Protein AF-A0A3A8MA27-F1 (afdb_monomer_lite)

Secondary structure (DSSP, 8-state):
--HHHHHHHHHT--HHHHHHHHHHHHHHHHHHHHHHT-HHHHHHHHHH-TTHHHHHHHHHHHS---S-SSS--

pLDDT: mean 70.36, std 12.56, range [40.59, 85.25]

InterPro domains:
  IPR021302 Protein of unknown function DUF2780, VcgC/VcgE [PF11075] (2-60)

Structure (mmCIF, N/CA/C/O backbone):
data_AF-A0A3A8MA27-F1
#
_entry.id   AF-A0A3A8MA27-F1
#
loop_
_atom_site.group_PDB
_atom_site.id
_atom_site.type_symbol
_atom_site.label_atom_id
_atom_site.label_alt_id
_atom_site.label_comp_id
_atom_site.label_asym_id
_atom_site.label_entity_id
_atom_site.label_seq_id
_atom_site.pdbx_PDB_ins_code
_atom_site.Cartn_x
_atom_site.Cartn_y
_atom_site.Cartn_z
_atom_site.occupancy
_atom_site.B_iso_or_equiv
_atom_site.auth_seq_id
_atom_site.auth_comp_id
_atom_site.auth_asym_id
_atom_site.auth_atom_id
_atom_site.pdbx_PDB_model_num
ATOM 1 N N . MET A 1 1 ? -2.355 0.917 -18.868 1.00 45.69 1 MET A N 1
ATOM 2 C CA . MET A 1 1 ? -1.308 1.948 -18.701 1.00 45.69 1 MET A CA 1
ATOM 3 C C . MET A 1 1 ? -1.093 2.073 -17.212 1.00 45.69 1 MET A C 1
ATOM 5 O O . MET A 1 1 ? -1.984 2.561 -16.533 1.00 45.69 1 MET A O 1
ATOM 9 N N . ASP A 1 2 ? -0.002 1.507 -16.713 1.00 72.44 2 ASP A N 1
ATOM 10 C CA . ASP A 1 2 ? 0.192 1.274 -15.284 1.00 72.44 2 ASP A CA 1
ATOM 11 C C . ASP A 1 2 ? 0.813 2.479 -14.584 1.00 72.44 2 ASP A C 1
ATOM 13 O O . ASP A 1 2 ? 1.865 2.974 -14.994 1.00 72.44 2 ASP A O 1
ATOM 17 N N . LEU A 1 3 ? 0.178 2.914 -13.495 1.00 61.53 3 LEU A N 1
ATOM 18 C CA . LEU A 1 3 ? 0.647 4.008 -12.644 1.00 61.53 3 LEU A CA 1
ATOM 19 C C . LEU A 1 3 ? 2.049 3.705 -12.087 1.00 61.53 3 LEU A C 1
ATOM 21 O O . LEU A 1 3 ? 2.901 4.583 -12.033 1.00 61.53 3 LEU A O 1
ATOM 25 N N . ILE A 1 4 ? 2.300 2.433 -11.757 1.00 64.94 4 ILE A N 1
ATOM 26 C CA . ILE A 1 4 ? 3.594 1.897 -11.314 1.00 64.94 4 ILE A CA 1
ATOM 27 C C . ILE A 1 4 ? 4.670 2.075 -12.396 1.00 64.94 4 ILE A C 1
ATOM 29 O O . ILE A 1 4 ? 5.794 2.458 -12.085 1.00 64.94 4 ILE A O 1
ATOM 33 N N . GLY A 1 5 ? 4.325 1.852 -13.669 1.00 65.06 5 GLY A N 1
ATOM 34 C CA . GLY A 1 5 ? 5.244 2.019 -14.796 1.00 65.06 5 GLY A CA 1
ATOM 35 C C . GLY A 1 5 ? 5.621 3.481 -15.038 1.00 65.06 5 GLY A C 1
ATOM 36 O O . GLY A 1 5 ? 6.784 3.780 -15.295 1.00 65.06 5 GLY A O 1
ATOM 37 N N . GLN A 1 6 ? 4.668 4.407 -14.884 1.00 70.50 6 GLN A N 1
ATOM 38 C CA . GLN A 1 6 ? 4.959 5.842 -14.968 1.00 70.50 6 GLN A CA 1
ATOM 39 C C . GLN A 1 6 ? 5.757 6.339 -13.759 1.00 70.50 6 GLN A C 1
ATOM 41 O O . GLN A 1 6 ? 6.712 7.088 -13.945 1.00 70.50 6 GLN A O 1
ATOM 46 N N . LEU A 1 7 ? 5.440 5.878 -12.543 1.00 64.75 7 LEU A N 1
ATOM 47 C CA . LEU A 1 7 ? 6.214 6.202 -11.340 1.00 64.75 7 LEU A CA 1
ATOM 48 C C . LEU A 1 7 ? 7.658 5.699 -11.457 1.00 64.75 7 LEU A C 1
ATOM 50 O O . LEU A 1 7 ? 8.594 6.434 -11.165 1.00 64.75 7 LEU A O 1
ATOM 54 N N . SER A 1 8 ? 7.834 4.469 -11.942 1.00 66.88 8 SER A N 1
ATOM 55 C CA . SER A 1 8 ? 9.141 3.859 -12.188 1.00 66.88 8 SER A CA 1
ATOM 56 C C . SER A 1 8 ? 9.962 4.660 -13.200 1.00 66.88 8 SER A C 1
ATOM 58 O O . SER A 1 8 ? 11.122 4.977 -12.944 1.00 66.88 8 SER A O 1
ATOM 60 N N . GLN A 1 9 ? 9.349 5.082 -14.309 1.00 70.38 9 GLN A N 1
ATOM 61 C CA . GLN A 1 9 ? 10.030 5.885 -15.325 1.00 70.38 9 GLN A CA 1
ATOM 62 C C . GLN A 1 9 ? 10.307 7.330 -14.889 1.00 70.38 9 GLN A C 1
ATOM 64 O O . GLN A 1 9 ? 11.324 7.891 -15.288 1.00 70.38 9 GLN A O 1
ATOM 69 N N . GLN A 1 10 ? 9.432 7.944 -14.088 1.00 68.56 10 GLN A N 1
ATOM 70 C CA . GLN A 1 10 ? 9.599 9.332 -13.641 1.00 68.56 10 GLN A CA 1
ATOM 71 C C . GLN A 1 10 ? 10.552 9.472 -12.453 1.00 68.56 10 GLN A C 1
ATOM 73 O O . GLN A 1 10 ? 11.269 10.466 -12.373 1.00 68.56 10 GLN A O 1
ATOM 78 N N . LEU A 1 11 ? 10.568 8.501 -11.537 1.00 68.56 11 LEU A N 1
ATOM 79 C CA . LEU A 1 11 ? 11.457 8.508 -10.373 1.00 68.56 11 LEU A CA 1
ATOM 80 C C . LEU A 1 11 ? 12.729 7.670 -10.577 1.00 68.56 11 LEU A C 1
ATOM 82 O O . LEU A 1 11 ? 13.598 7.684 -9.711 1.00 68.56 11 LEU A O 1
ATOM 86 N N . GLY A 1 12 ? 12.863 6.963 -11.705 1.00 65.56 12 GLY A N 1
ATOM 87 C CA . GLY A 1 12 ? 14.018 6.103 -11.989 1.00 65.56 12 GLY A CA 1
ATOM 88 C C . GLY A 1 12 ? 14.139 4.921 -11.024 1.00 65.56 12 GLY A C 1
ATOM 89 O O . GLY A 1 12 ? 15.235 4.420 -10.795 1.00 65.56 12 GLY A O 1
ATOM 90 N N . VAL A 1 13 ? 13.024 4.516 -10.421 1.00 66.12 13 VAL A N 1
ATOM 91 C CA . VAL A 1 13 ? 12.955 3.454 -9.416 1.00 66.12 13 VAL A CA 1
ATOM 92 C C . VAL A 1 13 ? 12.415 2.179 -10.038 1.00 66.12 13 VAL A C 1
ATOM 94 O O . VAL A 1 13 ? 11.488 2.224 -10.843 1.00 66.12 13 VAL A O 1
ATOM 97 N N . ASP A 1 14 ? 12.972 1.030 -9.666 1.00 69.69 14 ASP A N 1
ATOM 98 C CA . ASP A 1 14 ? 12.500 -0.270 -10.143 1.00 69.69 14 ASP A CA 1
ATOM 99 C C . ASP A 1 14 ? 11.011 -0.476 -9.827 1.00 69.69 14 ASP A C 1
ATOM 101 O O . ASP A 1 14 ? 10.496 0.022 -8.821 1.00 69.69 14 ASP A O 1
ATOM 105 N N . GLY A 1 15 ? 10.304 -1.238 -10.670 1.00 67.06 15 GLY A N 1
ATOM 106 C CA . GLY A 1 15 ? 8.868 -1.509 -10.497 1.00 67.06 15 GLY A CA 1
ATOM 107 C C . GLY A 1 15 ? 8.531 -2.042 -9.099 1.00 67.06 15 GLY A C 1
ATOM 108 O O . GLY A 1 15 ? 7.521 -1.665 -8.514 1.00 67.06 15 GLY A O 1
ATOM 109 N N . THR A 1 16 ? 9.443 -2.814 -8.510 1.00 73.00 16 THR A N 1
ATOM 110 C CA . THR A 1 16 ? 9.376 -3.315 -7.133 1.00 73.00 16 THR A CA 1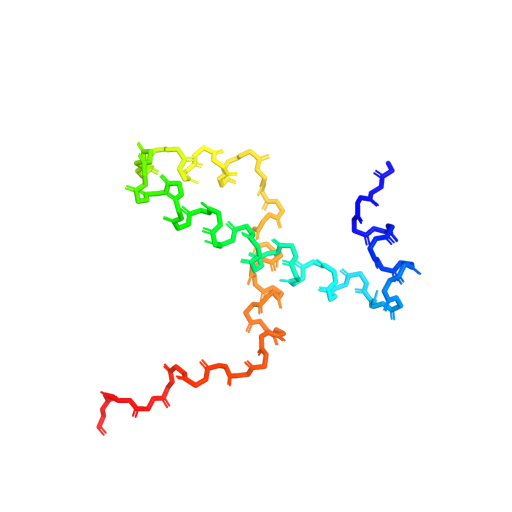
ATOM 111 C C . THR A 1 16 ? 9.398 -2.183 -6.094 1.00 73.00 16 THR A C 1
ATOM 113 O O . THR A 1 16 ? 8.706 -2.252 -5.087 1.00 73.00 16 THR A O 1
ATOM 116 N N . GLN A 1 17 ? 10.158 -1.109 -6.322 1.00 74.19 17 GLN A N 1
ATOM 117 C CA . GLN A 1 17 ? 10.190 0.068 -5.444 1.00 74.19 17 GLN A CA 1
ATOM 118 C C . GLN A 1 17 ? 8.930 0.919 -5.548 1.00 74.19 17 GLN A C 1
ATOM 120 O O . GLN A 1 17 ? 8.379 1.353 -4.537 1.00 74.19 17 GLN A O 1
ATOM 125 N N . ALA A 1 18 ? 8.429 1.110 -6.767 1.00 74.62 18 ALA A N 1
ATOM 126 C CA . ALA A 1 18 ? 7.150 1.771 -6.986 1.00 74.62 18 ALA A CA 1
ATOM 127 C C . ALA A 1 18 ? 5.992 0.992 -6.327 1.00 74.62 18 ALA A C 1
ATOM 129 O O . ALA A 1 18 ? 5.101 1.603 -5.735 1.00 74.62 18 ALA A O 1
ATOM 130 N N . GLN A 1 19 ? 6.043 -0.345 -6.343 1.00 78.75 19 GLN A N 1
ATOM 131 C CA . GLN A 1 19 ? 5.110 -1.201 -5.604 1.00 78.75 19 GLN A CA 1
ATOM 132 C C . GLN A 1 19 ? 5.233 -1.017 -4.087 1.00 78.75 19 GLN A C 1
ATOM 134 O O . GLN A 1 19 ? 4.216 -0.852 -3.418 1.00 78.75 19 GLN A O 1
ATOM 139 N N . GLY A 1 20 ? 6.447 -0.957 -3.533 1.00 78.31 20 GLY A N 1
ATOM 140 C CA . GLY A 1 20 ? 6.650 -0.671 -2.108 1.00 78.31 20 GLY A CA 1
ATOM 141 C C . GLY A 1 20 ? 6.117 0.704 -1.676 1.00 78.31 20 GLY A C 1
ATOM 142 O O . GLY A 1 20 ? 5.488 0.839 -0.622 1.00 78.31 20 GLY A O 1
ATOM 143 N N . LEU A 1 21 ? 6.284 1.733 -2.511 1.00 79.12 21 LEU A N 1
ATOM 144 C CA . LEU A 1 21 ? 5.717 3.064 -2.265 1.00 79.12 21 LEU A CA 1
ATOM 145 C C . LEU A 1 21 ? 4.183 3.051 -2.310 1.00 79.12 21 LEU A C 1
ATOM 147 O O . LEU A 1 21 ? 3.536 3.591 -1.409 1.00 79.12 21 LEU A O 1
ATOM 151 N N . ALA A 1 22 ? 3.599 2.390 -3.313 1.00 78.56 22 ALA A N 1
ATOM 152 C CA . ALA A 1 22 ? 2.153 2.224 -3.426 1.00 78.56 22 ALA A CA 1
ATOM 153 C C . ALA A 1 22 ? 1.575 1.455 -2.227 1.00 78.56 22 ALA A C 1
ATOM 155 O O . ALA A 1 22 ? 0.583 1.888 -1.643 1.00 78.56 22 ALA A O 1
ATOM 156 N N . GLY A 1 23 ? 2.229 0.371 -1.798 1.00 81.25 23 GLY A N 1
ATOM 157 C CA . GLY A 1 23 ? 1.847 -0.400 -0.613 1.00 81.25 23 GLY A CA 1
ATOM 158 C C . GLY A 1 23 ? 1.907 0.418 0.681 1.00 81.25 23 GLY A C 1
ATOM 159 O O . GLY A 1 23 ? 1.008 0.315 1.514 1.00 81.25 23 GLY A O 1
ATOM 160 N N . SER A 1 24 ? 2.912 1.286 0.833 1.00 80.62 24 SER A N 1
ATOM 161 C CA . SER A 1 24 ? 3.062 2.159 2.010 1.00 80.62 24 SER A CA 1
ATOM 162 C C . SER A 1 24 ? 1.971 3.232 2.081 1.00 80.62 24 SER A C 1
ATOM 164 O O . SER A 1 24 ? 1.354 3.431 3.130 1.00 80.62 24 SER A O 1
ATOM 166 N N . LEU A 1 25 ? 1.691 3.893 0.952 1.00 81.38 25 LEU A N 1
ATOM 167 C CA . LEU A 1 25 ? 0.608 4.872 0.831 1.00 81.38 25 LEU A CA 1
ATOM 168 C C . LEU A 1 25 ? -0.751 4.222 1.088 1.00 81.38 25 LEU A C 1
ATOM 170 O O . LEU A 1 25 ? -1.563 4.757 1.839 1.00 81.38 25 LEU A O 1
ATOM 174 N N . LEU A 1 26 ? -0.984 3.039 0.524 1.00 78.62 26 LEU A N 1
ATOM 175 C CA . LEU A 1 26 ? -2.231 2.310 0.719 1.00 78.62 26 LEU A CA 1
ATOM 176 C C . LEU A 1 26 ? -2.412 1.846 2.160 1.00 78.62 26 LEU A C 1
ATOM 178 O O . LEU A 1 26 ? -3.523 1.937 2.661 1.00 78.62 26 LEU A O 1
ATOM 182 N N . LYS A 1 27 ? -1.346 1.447 2.863 1.00 81.25 27 LYS A N 1
ATOM 183 C CA . LYS A 1 27 ? -1.404 1.139 4.300 1.00 81.25 27 LYS A CA 1
ATOM 184 C C . LYS A 1 27 ? -1.792 2.367 5.132 1.00 81.25 27 LYS A C 1
ATOM 186 O O . LYS A 1 27 ? -2.589 2.251 6.060 1.00 81.25 27 LYS A O 1
ATOM 191 N N . MET A 1 28 ? -1.279 3.548 4.780 1.00 82.62 28 MET A N 1
ATOM 192 C CA . MET A 1 28 ? -1.665 4.812 5.421 1.00 82.62 28 MET A CA 1
ATOM 193 C C . MET A 1 28 ? -3.133 5.164 5.144 1.00 82.62 28 MET A C 1
ATOM 195 O O . MET A 1 28 ? -3.861 5.558 6.058 1.00 82.62 28 MET A O 1
ATOM 199 N N . VAL A 1 29 ? -3.593 4.971 3.905 1.00 83.31 29 VAL A N 1
ATOM 200 C CA . VAL A 1 29 ? -5.001 5.167 3.540 1.00 83.31 29 VAL A CA 1
ATOM 201 C C . VAL A 1 29 ? -5.889 4.138 4.239 1.00 83.31 29 VAL A C 1
ATOM 203 O O . VAL A 1 29 ? -6.894 4.536 4.809 1.00 83.31 29 VAL A O 1
ATOM 206 N N . GLN A 1 30 ? -5.515 2.856 4.291 1.00 80.50 30 GLN A N 1
ATOM 207 C CA . GLN A 1 30 ? -6.244 1.813 5.023 1.00 80.50 30 GLN A CA 1
ATOM 208 C C . GLN A 1 30 ? -6.352 2.150 6.509 1.00 80.50 30 GLN A C 1
ATOM 210 O O . GLN A 1 30 ? -7.446 2.058 7.052 1.00 80.50 30 GLN A O 1
ATOM 215 N N . GLY A 1 31 ? -5.267 2.592 7.155 1.00 82.12 31 GLY A N 1
ATOM 216 C CA . GLY A 1 31 ? -5.301 3.028 8.554 1.00 82.12 31 GLY A CA 1
ATOM 217 C C . GLY A 1 31 ? -6.229 4.227 8.763 1.00 82.12 31 GLY A C 1
ATOM 218 O O . GLY A 1 31 ? -7.069 4.217 9.658 1.00 82.12 31 GLY A O 1
ATOM 219 N N . THR A 1 32 ? -6.162 5.217 7.870 1.00 85.25 32 THR A N 1
ATOM 220 C CA . THR A 1 32 ? -7.035 6.402 7.918 1.00 85.25 32 THR A CA 1
ATOM 221 C C . THR A 1 32 ? -8.503 6.048 7.662 1.00 85.25 32 THR A C 1
ATOM 22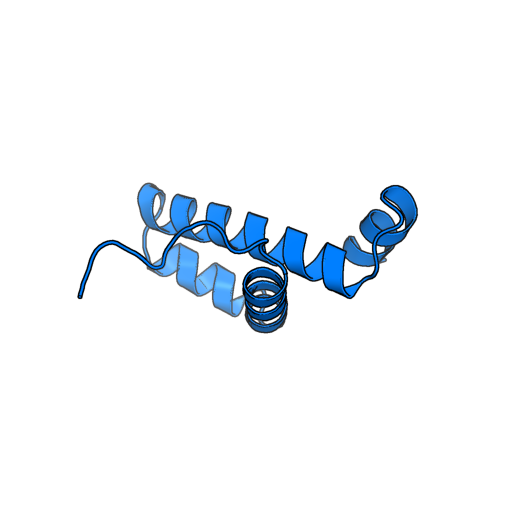3 O O . THR A 1 32 ? -9.396 6.576 8.318 1.00 85.25 32 THR A O 1
ATOM 226 N N . VAL A 1 33 ? -8.776 5.148 6.717 1.00 84.31 33 VAL A N 1
ATOM 227 C CA . VAL A 1 33 ? -10.124 4.670 6.380 1.00 84.31 33 VAL A CA 1
ATOM 228 C C . VAL A 1 33 ? -10.679 3.816 7.513 1.00 84.31 33 VAL A C 1
ATOM 230 O O . VAL A 1 33 ? -11.832 3.990 7.892 1.00 84.31 33 VAL A O 1
ATOM 233 N N . GLN A 1 34 ? -9.869 2.947 8.111 1.00 80.94 34 GLN A N 1
ATOM 234 C CA . GLN A 1 34 ? -10.256 2.166 9.280 1.00 80.94 34 GLN A CA 1
ATOM 235 C C . GLN A 1 34 ? -10.612 3.070 10.467 1.00 80.94 34 GLN A C 1
ATOM 237 O O . GLN A 1 34 ? -11.595 2.800 11.152 1.00 80.94 34 GLN A O 1
ATOM 242 N N . GLU A 1 35 ? -9.851 4.146 10.682 1.00 83.12 35 GLU A N 1
ATOM 243 C CA . GLU A 1 35 ? -10.074 5.103 11.769 1.00 83.12 35 GLU A CA 1
ATOM 244 C C . GLU A 1 35 ? -11.287 6.018 11.520 1.00 83.12 35 GLU A C 1
ATOM 246 O O . GLU A 1 35 ? -12.073 6.262 12.433 1.00 83.12 35 GLU A O 1
ATOM 251 N N . LYS A 1 36 ? -11.465 6.525 10.290 1.00 82.69 36 LYS A N 1
ATOM 252 C CA . LYS A 1 36 ? -12.498 7.530 9.967 1.00 82.69 36 LYS A CA 1
ATOM 253 C C . LYS A 1 3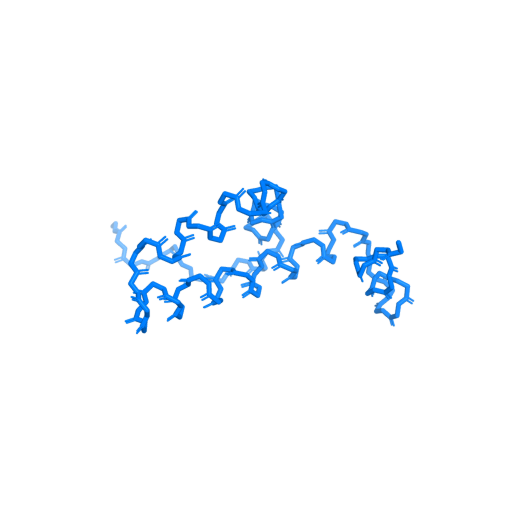6 ? -13.805 6.966 9.423 1.00 82.69 36 LYS A C 1
ATOM 255 O O . LYS A 1 36 ? -14.849 7.579 9.620 1.00 82.69 36 LYS A O 1
ATOM 260 N N . VAL A 1 37 ? -13.748 5.863 8.686 1.00 83.81 37 VAL A N 1
ATOM 261 C CA . VAL A 1 37 ? -14.904 5.262 8.000 1.00 83.81 37 VAL A CA 1
ATOM 262 C C . VAL A 1 37 ? -15.328 3.977 8.699 1.00 83.81 37 VAL A C 1
ATOM 264 O O . VAL A 1 37 ? -16.517 3.716 8.852 1.00 83.81 37 VAL A O 1
ATOM 267 N N . GLY A 1 38 ? -14.354 3.192 9.150 1.00 81.69 38 GLY A N 1
ATOM 268 C CA . GLY A 1 38 ? -14.573 1.959 9.887 1.00 81.69 38 GLY A CA 1
ATOM 269 C C . GLY A 1 38 ? -13.923 0.739 9.229 1.00 81.69 38 GLY A C 1
ATOM 270 O O . GLY A 1 38 ? -13.495 0.777 8.069 1.00 81.69 38 GLY A O 1
ATOM 271 N N . PRO A 1 39 ? -13.847 -0.376 9.973 1.00 77.00 39 PRO A N 1
ATOM 272 C CA . PRO A 1 39 ? -13.102 -1.569 9.573 1.00 77.00 39 PRO A CA 1
ATOM 273 C C . PRO A 1 39 ? -13.642 -2.241 8.301 1.00 77.00 39 PRO A C 1
ATOM 275 O O . PRO A 1 39 ? -12.870 -2.847 7.559 1.00 77.00 39 PRO A O 1
ATOM 278 N N . ASP A 1 40 ? -14.935 -2.108 8.001 1.00 82.56 40 ASP A N 1
ATOM 279 C CA . ASP A 1 40 ? -15.539 -2.677 6.790 1.00 82.56 40 ASP A CA 1
ATOM 280 C C . ASP A 1 40 ? -15.083 -1.982 5.502 1.00 82.56 40 ASP A C 1
ATOM 282 O O . ASP A 1 40 ? -14.896 -2.636 4.477 1.00 82.56 40 ASP A O 1
ATOM 286 N N . ALA A 1 41 ? -14.832 -0.671 5.540 1.00 80.25 41 ALA A N 1
ATOM 287 C CA . ALA A 1 41 ? -14.311 0.057 4.385 1.00 80.25 41 ALA A CA 1
ATOM 288 C C . ALA A 1 41 ? -12.854 -0.332 4.088 1.00 80.25 41 ALA A C 1
ATOM 290 O O . ALA A 1 41 ? -12.490 -0.533 2.930 1.00 80.25 41 ALA A O 1
ATOM 291 N N . ALA A 1 42 ? -12.043 -0.536 5.130 1.00 75.06 42 ALA A N 1
ATOM 292 C CA . ALA A 1 42 ? -10.674 -1.026 4.980 1.00 75.06 42 ALA A CA 1
ATOM 293 C C . ALA A 1 42 ? -10.622 -2.444 4.375 1.00 75.06 42 ALA A C 1
ATOM 295 O O . ALA A 1 42 ? -9.761 -2.722 3.537 1.00 75.06 42 ALA A O 1
ATOM 296 N N . ARG A 1 43 ? -11.573 -3.322 4.736 1.00 78.69 43 ARG A N 1
ATOM 297 C CA . ARG A 1 43 ? -11.713 -4.662 4.134 1.00 78.69 43 ARG A CA 1
ATOM 298 C C . ARG A 1 43 ? -12.179 -4.626 2.683 1.00 78.69 43 ARG A C 1
ATOM 300 O O . ARG A 1 43 ? -11.685 -5.406 1.880 1.00 78.69 43 ARG A O 1
ATOM 307 N N . GLN A 1 44 ? -13.091 -3.724 2.329 1.00 80.00 44 GLN A N 1
ATOM 308 C CA . GLN A 1 44 ? -13.498 -3.551 0.931 1.00 80.00 44 GLN A CA 1
ATOM 309 C C . GLN A 1 44 ? -12.346 -3.050 0.060 1.00 80.00 44 GLN A C 1
ATOM 311 O O . GLN A 1 44 ? -12.210 -3.492 -1.076 1.00 80.00 44 GLN A O 1
ATOM 316 N N . MET A 1 45 ? -11.482 -2.182 0.595 1.00 74.75 45 MET A N 1
ATOM 317 C CA . MET A 1 45 ? -10.256 -1.794 -0.103 1.00 74.75 45 MET A CA 1
ATOM 318 C C . MET A 1 45 ? -9.341 -2.998 -0.342 1.00 74.75 45 MET A C 1
ATOM 320 O O . MET A 1 45 ? -8.844 -3.158 -1.452 1.00 74.75 45 MET A O 1
ATOM 324 N N . ASP A 1 46 ? -9.162 -3.856 0.665 1.00 73.19 46 ASP A N 1
ATOM 325 C CA . ASP A 1 46 ? -8.359 -5.084 0.562 1.00 73.19 46 ASP A CA 1
ATOM 326 C C . ASP A 1 46 ? -8.884 -6.027 -0.534 1.00 73.19 46 ASP A C 1
ATOM 328 O O . ASP A 1 46 ? -8.127 -6.537 -1.355 1.00 73.19 46 ASP A O 1
ATOM 332 N N . GLN A 1 47 ? -10.209 -6.172 -0.616 1.00 77.50 47 GLN A N 1
ATOM 333 C CA . GLN A 1 47 ? -10.873 -6.978 -1.643 1.00 77.50 47 GLN A CA 1
ATOM 334 C C . GLN A 1 47 ? -10.829 -6.349 -3.040 1.00 77.50 47 GLN A C 1
ATOM 336 O O . GLN A 1 47 ? -10.792 -7.071 -4.035 1.00 77.50 47 GLN A O 1
ATOM 341 N N . ALA A 1 48 ? -10.852 -5.018 -3.129 1.00 78.50 48 ALA A N 1
ATOM 342 C CA . ALA A 1 48 ? -10.823 -4.298 -4.399 1.00 78.50 48 ALA A CA 1
ATOM 343 C C . ALA A 1 48 ? -9.432 -4.298 -5.048 1.00 78.50 48 ALA A C 1
ATOM 345 O O . ALA A 1 48 ? -9.331 -4.139 -6.263 1.00 78.50 48 ALA A O 1
ATOM 346 N N . ILE A 1 49 ? -8.369 -4.465 -4.257 1.00 74.25 49 ILE A N 1
ATOM 347 C CA . ILE A 1 49 ? -6.989 -4.445 -4.747 1.00 74.25 49 ILE A CA 1
ATOM 348 C C . ILE A 1 49 ? -6.243 -5.671 -4.191 1.00 74.25 49 ILE A C 1
ATOM 350 O O . ILE A 1 49 ? -5.433 -5.529 -3.281 1.00 74.25 49 ILE A O 1
ATOM 354 N N . PRO A 1 50 ? -6.465 -6.886 -4.725 1.00 67.12 50 PRO A N 1
ATOM 355 C CA . PRO A 1 50 ? -5.785 -8.100 -4.251 1.00 67.12 50 PRO A CA 1
ATOM 356 C C . PRO A 1 50 ? -4.253 -8.032 -4.401 1.00 67.12 50 PRO A C 1
ATOM 358 O O . PRO A 1 50 ? -3.511 -8.624 -3.620 1.00 67.12 50 PRO A O 1
ATOM 361 N N . GLU A 1 51 ? -3.759 -7.242 -5.358 1.00 74.56 51 GLU A N 1
ATOM 362 C CA . GLU A 1 51 ? -2.331 -6.964 -5.554 1.00 74.56 51 GLU A CA 1
ATOM 363 C C . GLU A 1 51 ? -1.721 -6.116 -4.417 1.00 74.56 51 GLU A C 1
ATOM 365 O O . GLU A 1 51 ? -0.497 -6.106 -4.252 1.00 74.56 51 GLU A O 1
ATOM 370 N N . MET A 1 52 ? -2.544 -5.475 -3.565 1.00 72.75 52 MET A N 1
ATOM 371 C CA . MET A 1 52 ? -2.062 -4.737 -2.389 1.00 72.75 52 MET A CA 1
ATOM 372 C C . MET A 1 52 ? -1.279 -5.615 -1.433 1.00 72.75 52 MET A C 1
ATOM 374 O O . MET A 1 52 ? -0.332 -5.120 -0.834 1.00 72.75 52 MET A O 1
ATOM 378 N N . GLN A 1 53 ? -1.662 -6.879 -1.245 1.00 73.69 53 GLN A N 1
ATOM 379 C CA . GLN A 1 53 ? -0.932 -7.759 -0.332 1.00 73.69 53 GLN A CA 1
ATOM 380 C C . G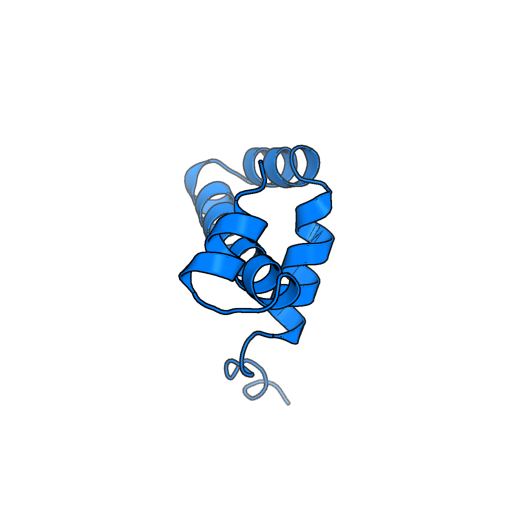LN A 1 53 ? 0.524 -7.921 -0.772 1.00 73.69 53 GLN A C 1
ATOM 382 O O . GLN A 1 53 ? 1.430 -7.819 0.057 1.00 73.69 53 GLN A O 1
ATOM 387 N N . GLY A 1 54 ? 0.744 -8.090 -2.079 1.00 78.06 54 GLY A N 1
ATOM 388 C CA . GLY A 1 54 ? 2.080 -8.148 -2.661 1.00 78.06 54 GLY A CA 1
ATOM 389 C C . GLY A 1 54 ? 2.828 -6.836 -2.456 1.00 78.06 54 GLY A C 1
ATOM 390 O O . GLY A 1 54 ? 3.943 -6.836 -1.950 1.00 78.06 54 GLY A O 1
ATOM 391 N N . TRP A 1 55 ? 2.188 -5.703 -2.743 1.00 79.44 55 TRP A N 1
ATOM 392 C CA . TRP A 1 55 ? 2.810 -4.383 -2.603 1.00 79.44 55 TRP A CA 1
ATOM 393 C C . TRP A 1 55 ? 3.103 -3.998 -1.154 1.00 79.44 55 TRP A C 1
ATOM 395 O O . TRP A 1 55 ? 4.127 -3.382 -0.889 1.00 79.44 55 TRP A O 1
ATOM 405 N N . GLN A 1 56 ? 2.253 -4.379 -0.199 1.00 73.75 56 GLN A N 1
ATOM 406 C CA . GLN A 1 56 ? 2.486 -4.184 1.233 1.00 73.75 56 GLN A CA 1
ATOM 407 C C . GLN A 1 56 ? 3.610 -5.084 1.755 1.00 73.75 56 GLN A C 1
ATOM 409 O O . GLN A 1 56 ? 4.386 -4.651 2.604 1.00 73.75 56 GLN A O 1
ATOM 414 N N . GLN A 1 57 ? 3.737 -6.311 1.244 1.00 77.44 57 GLN A N 1
ATOM 415 C CA . GLN A 1 57 ? 4.895 -7.159 1.534 1.00 77.44 57 GLN A CA 1
ATOM 416 C C . GLN A 1 57 ? 6.178 -6.556 0.967 1.00 77.44 57 GLN A C 1
ATOM 418 O O . GLN A 1 57 ? 7.186 -6.493 1.667 1.00 77.44 57 GLN A O 1
ATOM 423 N N . THR A 1 58 ? 6.137 -6.048 -0.266 1.00 75.69 58 THR A N 1
ATOM 424 C CA . THR A 1 58 ? 7.265 -5.338 -0.871 1.00 75.69 58 THR A CA 1
ATOM 425 C C . THR A 1 58 ? 7.601 -4.063 -0.099 1.00 75.69 58 THR A C 1
ATOM 427 O O . THR A 1 58 ? 8.770 -3.799 0.158 1.00 75.69 58 THR A O 1
ATOM 430 N N . ALA A 1 59 ? 6.590 -3.321 0.354 1.00 71.19 59 ALA A N 1
ATOM 431 C CA . ALA A 1 59 ? 6.739 -2.153 1.213 1.00 71.19 59 ALA A CA 1
ATOM 432 C C . ALA A 1 59 ? 7.384 -2.510 2.554 1.00 71.19 59 ALA A C 1
ATOM 434 O O . ALA A 1 59 ? 8.284 -1.813 2.992 1.00 71.19 59 ALA A O 1
ATOM 435 N N . ALA A 1 60 ? 6.977 -3.607 3.194 1.00 66.38 60 ALA A N 1
ATOM 436 C CA . ALA A 1 60 ? 7.581 -4.073 4.441 1.00 66.38 60 ALA A CA 1
ATOM 437 C C . ALA A 1 60 ? 9.033 -4.546 4.249 1.00 66.38 60 ALA A C 1
ATOM 439 O O . ALA A 1 60 ? 9.855 -4.365 5.140 1.00 66.38 60 ALA A O 1
ATOM 440 N N . ALA A 1 61 ? 9.353 -5.121 3.086 1.00 64.94 61 ALA A N 1
ATOM 441 C CA . ALA A 1 61 ? 10.704 -5.553 2.733 1.00 64.94 61 ALA A CA 1
ATOM 442 C C . ALA A 1 61 ? 11.630 -4.395 2.316 1.00 64.94 61 ALA A C 1
ATOM 444 O O . ALA A 1 61 ? 12.849 -4.528 2.393 1.00 64.94 61 ALA A O 1
ATOM 445 N N . GLN A 1 62 ? 11.065 -3.278 1.851 1.00 58.97 62 GLN A N 1
ATOM 446 C CA . GLN A 1 62 ? 11.808 -2.116 1.351 1.00 58.97 62 GLN A CA 1
ATOM 447 C C . GLN A 1 62 ? 11.701 -0.874 2.226 1.00 58.97 62 GLN A C 1
ATOM 449 O O . GLN A 1 62 ? 12.416 0.098 1.978 1.00 58.97 62 GLN A O 1
ATOM 454 N N . ALA A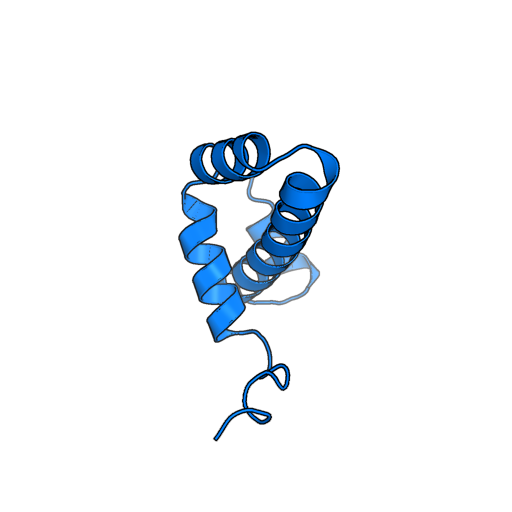 1 63 ? 10.830 -0.881 3.235 1.00 49.50 63 ALA A N 1
ATOM 455 C CA . ALA A 1 63 ? 10.867 0.113 4.283 1.00 49.50 63 ALA A CA 1
ATOM 456 C C . ALA A 1 63 ? 12.295 0.079 4.846 1.00 49.50 63 ALA A C 1
ATOM 458 O O . ALA A 1 63 ? 12.715 -0.977 5.334 1.00 49.50 63 ALA A O 1
ATOM 459 N N . PRO A 1 64 ? 13.074 1.179 4.762 1.00 42.22 64 PRO A N 1
ATOM 460 C CA . PRO A 1 64 ? 14.296 1.255 5.547 1.00 42.22 64 PRO A CA 1
ATOM 461 C C . PRO A 1 64 ? 13.842 0.984 6.970 1.00 42.22 64 PRO A C 1
ATOM 463 O O . PRO A 1 64 ? 12.857 1.600 7.367 1.00 42.22 64 PRO A O 1
ATOM 466 N N . ALA A 1 65 ? 14.455 0.012 7.653 1.00 41.50 65 ALA A N 1
ATOM 467 C CA . ALA A 1 65 ? 14.059 -0.436 8.982 1.00 41.50 65 ALA A CA 1
ATOM 468 C C . ALA A 1 65 ? 13.670 0.771 9.846 1.00 41.50 65 ALA A C 1
ATOM 470 O O . ALA A 1 65 ? 14.522 1.452 10.410 1.00 41.50 65 ALA A O 1
ATOM 471 N N . ALA A 1 66 ? 12.378 1.089 9.875 1.00 40.88 66 ALA A N 1
ATOM 472 C CA . ALA A 1 66 ? 11.851 2.195 10.636 1.00 40.88 66 ALA A CA 1
ATOM 473 C C . ALA A 1 66 ? 11.658 1.603 12.016 1.00 40.88 66 ALA A C 1
ATOM 475 O O . ALA A 1 66 ? 10.576 1.118 12.323 1.00 40.88 66 ALA A O 1
ATOM 476 N N . ASP A 1 67 ? 12.780 1.486 12.730 1.00 41.41 67 ASP A N 1
ATOM 477 C CA . ASP A 1 67 ? 12.922 1.605 14.179 1.00 41.41 67 ASP A CA 1
ATOM 478 C C . ASP A 1 67 ? 11.675 1.193 14.987 1.00 41.41 67 ASP A C 1
ATOM 480 O O . ASP A 1 67 ? 11.112 1.944 15.776 1.00 41.41 67 ASP A O 1
ATOM 484 N N . GLY A 1 68 ? 11.194 -0.022 14.723 1.00 41.88 68 GLY A N 1
ATOM 485 C CA . GLY A 1 68 ? 10.000 -0.614 15.327 1.00 41.88 68 GLY A CA 1
ATOM 486 C C . GLY A 1 68 ? 10.320 -1.866 16.137 1.00 41.88 68 GLY A C 1
ATOM 487 O O . GLY A 1 68 ? 9.421 -2.629 16.475 1.00 41.88 68 GLY A O 1
ATOM 488 N N . GLY A 1 69 ? 11.598 -2.109 16.429 1.00 44.66 69 GLY A N 1
ATOM 489 C CA . GLY A 1 69 ? 12.064 -3.305 17.122 1.00 44.66 69 GLY A CA 1
ATOM 490 C C . GLY A 1 69 ? 13.036 -2.958 18.237 1.00 44.66 69 GLY A C 1
ATOM 491 O O . GLY A 1 69 ? 14.232 -3.163 18.078 1.00 44.66 69 GLY A O 1
ATOM 492 N N . GLY A 1 70 ? 12.541 -2.425 19.358 1.00 40.59 70 GLY A N 1
ATOM 493 C CA . GLY A 1 70 ? 13.424 -2.133 20.489 1.00 40.59 70 GLY A CA 1
ATOM 494 C C . GLY A 1 70 ? 12.789 -1.546 21.747 1.00 40.59 70 GLY A C 1
ATOM 495 O O . GLY A 1 70 ? 13.451 -0.760 22.409 1.00 40.59 70 GLY A O 1
ATOM 496 N N . LEU A 1 71 ? 11.538 -1.877 22.094 1.00 52.94 71 LEU A N 1
ATOM 497 C CA . LEU A 1 71 ? 10.942 -1.485 23.390 1.00 52.94 71 LEU A CA 1
ATOM 498 C C . LEU A 1 71 ? 10.118 -2.599 24.069 1.00 52.94 71 LEU A C 1
ATOM 500 O O . LEU A 1 71 ? 9.224 -2.311 24.861 1.00 52.94 71 LEU A O 1
ATOM 504 N N . MET A 1 72 ? 10.398 -3.878 23.799 1.00 70.75 72 MET A N 1
ATOM 505 C CA . MET A 1 72 ?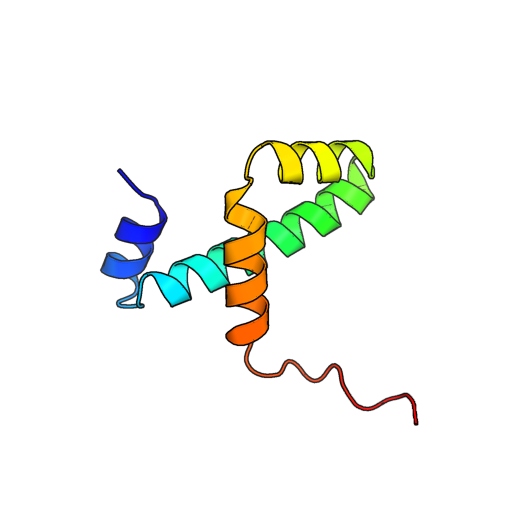 9.824 -4.970 24.596 1.00 70.75 72 MET A CA 1
ATOM 506 C C . MET A 1 72 ? 10.727 -6.208 24.547 1.00 70.75 72 MET A C 1
ATOM 508 O O . MET A 1 72 ? 10.809 -6.873 23.514 1.00 70.75 72 MET A O 1
ATOM 512 N N . GLY A 1 73 ? 11.414 -6.481 25.658 1.00 46.28 73 GLY A N 1
ATOM 513 C CA . GLY A 1 73 ? 12.315 -7.619 25.853 1.00 46.28 73 GLY A CA 1
ATOM 514 C C . GLY A 1 73 ? 13.322 -7.351 26.954 1.00 46.28 73 GLY A C 1
ATOM 515 O O . GLY A 1 73 ? 14.355 -6.731 26.628 1.00 46.28 73 GLY A O 1
#

Sequence (73 aa):
MDLIGQLSQQLGVDGTQAQGLAGSLLKMVQGTVQEKVGPDAARQMDQAIPEMQGWQQTAAAQAPAADGGGLMG

Foldseek 3Di:
DDPLVVCCVVVVHPSLVSLLVVLVVLVVVLVVCCVPVRNVVSVVSCVVCVCSVVSVVSVVVPVPPPPPPDDDD

Radius of gyration: 14.04 Å; chains: 1; bounding box: 30×18×45 Å

Organism: NCBI:txid2316726